Protein AF-A0A6V7M0W4-F1 (afdb_monomer)

Secondary structure (DSSP, 8-state):
---HHHHHHHHHH---HHHHEE-TT-EEEEETTEEEE--EEPP-

Mean predicted aligned error: 3.88 Å

Sequence (44 aa)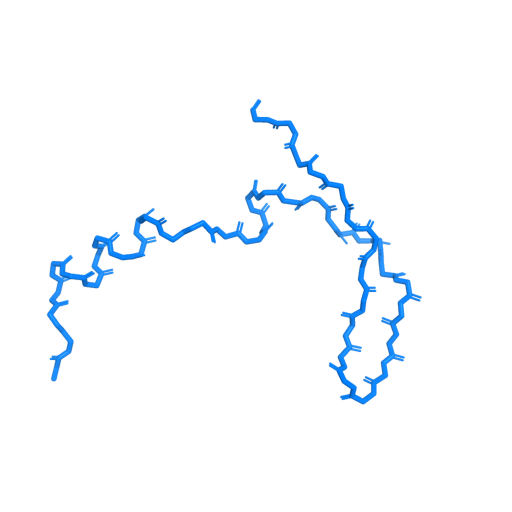:
MMDYEFKIKTQKDRTKVEDLFEFEGCKVGRGTYGHVYKARRKEG

Radius of gyration: 15.2 Å; Cα contacts (8 Å, |Δi|>4): 34; chains: 1; bounding box: 28×32×34 Å

Organism: NCBI:txid1563983

Nearest PDB structures (foldseek):
  6qtj-assembly1_A  TM=9.957E-01  e=7.644E-05  Homo sapiens
  6qtg-assembly1_A  TM=9.912E-01  e=9.336E-05  Homo sapiens
  4f6w-assembly1_A  TM=9.568E-01  e=7.151E-05  Homo sapiens
  5hbh-assembly1_A  TM=9.951E-01  e=1.067E-04  Homo sapiens
  5xs2-assembly1_A  TM=9.578E-01  e=8.734E-05  Homo sapiens

pLDDT: mean 94.41, std 6.9, range [59.41, 98.31]

Solvent-accessible surface area (backbone atoms only — not comparable to full-atom values): 2898 Å² total; per-residue (Å²): 133,81,59,65,67,60,50,53,51,55,61,71,70,52,83,52,65,77,75,46,34,51,40,83,96,30,68,76,44,77,58,98,94,45,76,42,57,69,57,44,74,51,81,130

Structure (mmCIF, N/CA/C/O backbone):
data_AF-A0A6V7M0W4-F1
#
_entry.id   AF-A0A6V7M0W4-F1
#
loop_
_atom_site.group_PDB
_atom_site.id
_atom_site.type_symbol
_atom_site.label_atom_id
_atom_site.label_alt_id
_atom_site.label_comp_id
_atom_site.label_asym_id
_atom_site.label_entity_id
_atom_site.label_seq_id
_atom_site.pdbx_PDB_ins_code
_atom_site.Cartn_x
_atom_site.Cartn_y
_atom_site.Cartn_z
_atom_site.occupancy
_atom_site.B_iso_or_equiv
_atom_site.auth_seq_id
_atom_site.auth_comp_id
_atom_site.auth_asym_id
_atom_site.auth_atom_id
_atom_site.pdbx_PDB_model_num
ATOM 1 N N . MET A 1 1 ? 15.364 -10.492 -20.316 1.00 74.56 1 MET A N 1
ATOM 2 C CA . MET A 1 1 ? 15.929 -9.5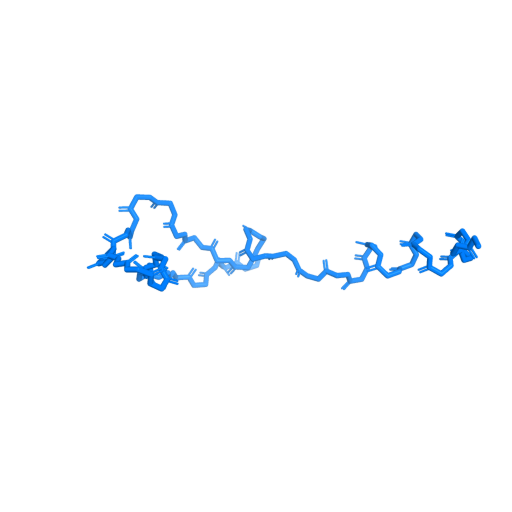92 -19.288 1.00 74.56 1 MET A CA 1
ATOM 3 C C . MET A 1 1 ? 15.035 -8.368 -19.234 1.00 74.56 1 MET A C 1
ATOM 5 O O . MET A 1 1 ? 14.685 -7.875 -20.297 1.00 74.56 1 MET A O 1
ATOM 9 N N . MET A 1 2 ? 14.570 -7.953 -18.056 1.00 88.56 2 MET A N 1
ATOM 10 C CA . MET A 1 2 ? 13.775 -6.724 -17.943 1.00 88.56 2 MET A CA 1
ATOM 11 C C . MET A 1 2 ? 14.713 -5.524 -18.077 1.00 88.56 2 MET A C 1
ATOM 13 O O . MET A 1 2 ? 15.810 -5.572 -17.520 1.00 88.56 2 MET A O 1
ATOM 17 N N . ASP A 1 3 ? 14.295 -4.488 -18.804 1.00 97.25 3 ASP A N 1
ATOM 18 C CA . ASP A 1 3 ? 15.081 -3.263 -18.942 1.00 97.25 3 ASP A CA 1
ATOM 19 C C . ASP A 1 3 ? 15.370 -2.644 -17.565 1.00 97.25 3 ASP A C 1
ATOM 21 O O . ASP A 1 3 ? 14.484 -2.550 -16.706 1.00 97.25 3 ASP A O 1
ATOM 25 N N . TYR A 1 4 ? 16.635 -2.290 -17.336 1.00 96.31 4 TYR A N 1
ATOM 26 C CA . TYR A 1 4 ? 17.113 -1.871 -16.022 1.00 96.31 4 TYR A CA 1
ATOM 27 C C . TYR A 1 4 ? 16.537 -0.510 -15.626 1.00 96.31 4 TYR A C 1
ATOM 29 O O . TYR A 1 4 ? 16.014 -0.362 -14.520 1.00 96.31 4 TYR A O 1
ATOM 37 N N . GLU A 1 5 ? 16.551 0.450 -16.549 1.00 96.62 5 GLU A N 1
ATOM 38 C CA . GLU A 1 5 ? 16.012 1.791 -16.320 1.00 96.62 5 GLU A CA 1
ATOM 39 C C . GLU A 1 5 ? 14.502 1.740 -16.077 1.00 96.62 5 GLU A C 1
ATOM 41 O O . GLU A 1 5 ? 13.988 2.326 -15.120 1.00 96.62 5 GLU A O 1
ATOM 46 N N . PHE A 1 6 ? 13.788 0.948 -16.877 1.00 96.00 6 PHE A N 1
ATOM 47 C CA . PHE A 1 6 ? 12.363 0.709 -16.707 1.00 96.00 6 PHE A CA 1
ATOM 48 C C . PHE A 1 6 ? 12.042 0.090 -15.343 1.00 96.00 6 PHE A C 1
ATOM 50 O O . PHE A 1 6 ? 11.099 0.525 -14.673 1.00 96.00 6 PHE A O 1
ATOM 57 N N . LYS A 1 7 ? 12.835 -0.892 -14.894 1.00 96.69 7 LYS A N 1
ATOM 58 C CA . LYS A 1 7 ? 12.683 -1.518 -13.574 1.00 96.69 7 LYS A CA 1
ATOM 59 C C . LYS A 1 7 ? 12.877 -0.504 -12.446 1.00 96.69 7 LYS A C 1
ATOM 61 O O . LYS A 1 7 ? 12.063 -0.467 -11.526 1.00 96.69 7 LYS A O 1
ATOM 66 N N . ILE A 1 8 ? 13.923 0.320 -12.508 1.00 97.31 8 ILE A N 1
ATOM 67 C CA . ILE A 1 8 ? 14.195 1.331 -11.477 1.00 97.31 8 ILE A CA 1
ATOM 68 C C . ILE A 1 8 ? 13.089 2.385 -11.447 1.00 97.31 8 ILE A C 1
ATOM 70 O O . ILE A 1 8 ? 12.594 2.713 -10.368 1.00 97.31 8 ILE A O 1
ATOM 74 N N . LYS A 1 9 ? 12.661 2.883 -12.611 1.00 96.62 9 LYS A N 1
ATOM 75 C CA . LYS A 1 9 ? 11.586 3.875 -12.702 1.00 96.62 9 LYS A CA 1
ATOM 76 C C . LYS A 1 9 ? 10.281 3.346 -12.108 1.00 96.62 9 LYS A C 1
ATOM 78 O O . LYS A 1 9 ? 9.732 3.946 -11.191 1.00 96.62 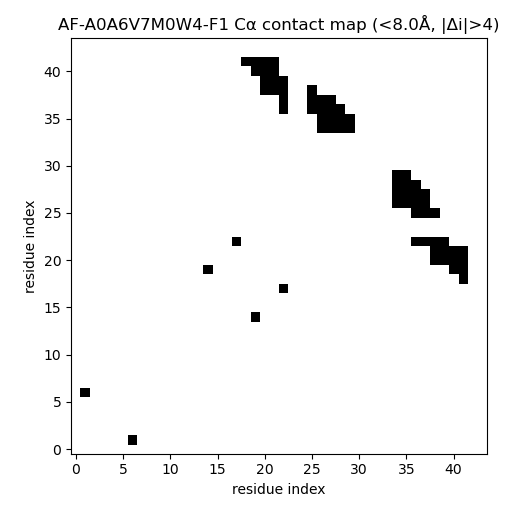9 LYS A O 1
ATOM 83 N N . THR A 1 10 ? 9.832 2.170 -12.546 1.00 96.56 10 THR A N 1
ATOM 84 C CA . THR A 1 10 ? 8.597 1.568 -12.016 1.00 96.56 10 THR A CA 1
ATOM 85 C C . THR A 1 10 ? 8.689 1.189 -10.540 1.00 96.56 10 THR A C 1
ATOM 87 O O . THR A 1 10 ? 7.667 1.176 -9.862 1.00 96.56 10 THR A O 1
ATOM 90 N N . GLN A 1 11 ? 9.878 0.889 -10.013 1.00 95.94 11 GLN A N 1
ATOM 91 C CA . GLN A 1 11 ? 10.065 0.658 -8.580 1.00 95.94 11 GLN A CA 1
ATOM 92 C C . GLN A 1 11 ? 9.965 1.949 -7.758 1.00 95.94 11 GLN A C 1
ATOM 94 O O . GLN A 1 11 ? 9.436 1.900 -6.650 1.00 95.94 11 GLN A O 1
ATOM 99 N N . LYS A 1 12 ? 10.450 3.078 -8.289 1.00 95.75 12 LYS A N 1
ATOM 100 C CA . LYS A 1 12 ? 10.343 4.400 -7.650 1.00 95.75 12 LYS A CA 1
ATOM 101 C C . LYS A 1 12 ? 8.912 4.935 -7.670 1.00 95.75 12 LYS A C 1
ATOM 103 O O . LYS A 1 12 ? 8.450 5.450 -6.661 1.00 95.75 12 LYS A O 1
ATOM 108 N N . AS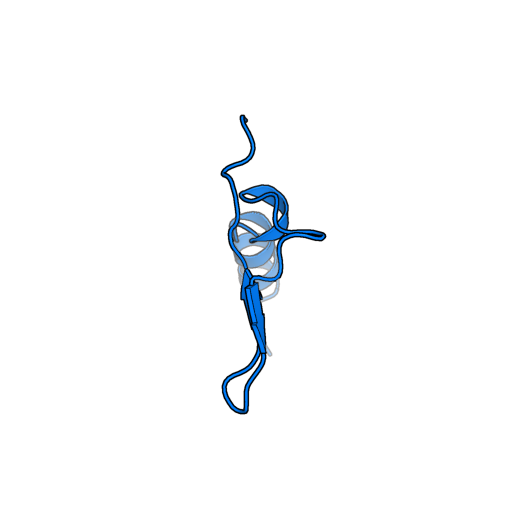P A 1 13 ? 8.215 4.766 -8.789 1.00 96.25 13 ASP A N 1
ATO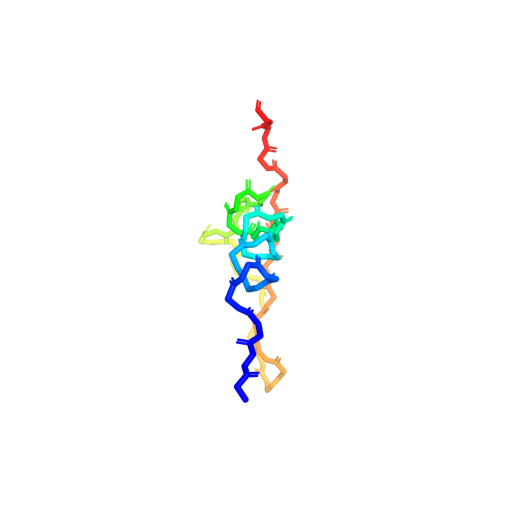M 109 C CA . ASP A 1 13 ? 6.869 5.318 -8.982 1.00 96.25 13 ASP A CA 1
ATOM 110 C C . ASP A 1 13 ? 5.771 4.457 -8.324 1.00 96.25 13 ASP A C 1
ATOM 112 O O . ASP A 1 13 ? 4.636 4.903 -8.145 1.00 96.25 13 ASP A O 1
ATOM 116 N N . ARG A 1 14 ? 6.077 3.202 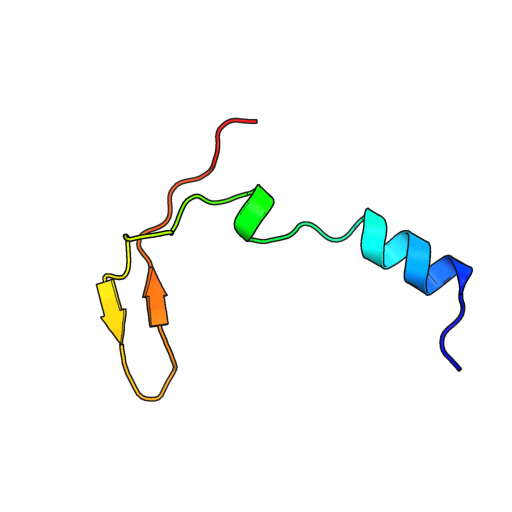-7.960 1.00 96.44 14 ARG A N 1
ATOM 117 C CA . ARG A 1 14 ? 5.116 2.291 -7.327 1.00 96.44 14 ARG A CA 1
ATOM 118 C C . ARG A 1 14 ? 4.805 2.741 -5.908 1.00 96.44 14 ARG A C 1
ATOM 120 O O . ARG A 1 14 ? 5.625 2.603 -5.006 1.00 96.44 14 ARG A O 1
ATOM 127 N N . THR A 1 15 ? 3.561 3.139 -5.690 1.00 96.38 15 THR A N 1
ATOM 128 C CA . THR A 1 15 ? 3.052 3.393 -4.347 1.00 96.38 15 THR A CA 1
ATOM 129 C C . THR A 1 15 ? 2.866 2.086 -3.581 1.00 96.38 15 THR A C 1
ATOM 131 O O . THR A 1 15 ? 2.222 1.157 -4.079 1.00 96.38 15 THR A O 1
ATOM 134 N N . LYS A 1 16 ? 3.425 2.002 -2.373 1.00 95.38 16 LYS A N 1
ATOM 135 C CA . LYS A 1 16 ? 3.294 0.820 -1.519 1.00 95.38 16 LYS A CA 1
ATOM 136 C C . LYS A 1 16 ? 2.149 0.987 -0.526 1.00 95.38 16 LYS A C 1
ATOM 138 O O . LYS A 1 16 ? 1.813 2.099 -0.118 1.00 95.38 16 LYS A O 1
ATOM 143 N N . VAL A 1 17 ? 1.525 -0.124 -0.142 1.00 96.69 17 VAL A N 1
ATOM 144 C CA . VAL A 1 17 ? 0.355 -0.101 0.749 1.00 96.69 17 VAL A CA 1
ATOM 145 C C . VAL A 1 17 ? 0.734 0.391 2.144 1.00 96.69 17 VAL A C 1
ATOM 147 O O . VAL A 1 17 ? -0.018 1.150 2.749 1.00 96.69 17 VAL A O 1
ATOM 150 N N . GLU A 1 18 ? 1.924 0.021 2.613 1.00 94.69 18 GLU A N 1
ATOM 151 C CA . GLU A 1 18 ? 2.500 0.442 3.886 1.00 94.69 18 GLU A CA 1
ATOM 152 C C . GLU A 1 18 ? 2.823 1.937 3.942 1.00 94.69 18 GLU A C 1
ATOM 154 O O . GLU A 1 18 ? 2.828 2.504 5.030 1.00 94.69 18 GLU A O 1
ATOM 159 N N . ASP A 1 19 ? 3.032 2.594 2.800 1.00 93.88 19 ASP A N 1
ATOM 160 C CA . ASP A 1 19 ? 3.286 4.037 2.747 1.00 93.88 19 ASP A CA 1
ATOM 161 C C . ASP A 1 19 ? 1.972 4.837 2.808 1.00 93.88 19 ASP A C 1
ATOM 163 O O . ASP A 1 19 ? 1.940 5.935 3.353 1.00 93.88 19 ASP A O 1
ATOM 167 N N . LEU A 1 20 ? 0.866 4.279 2.296 1.00 95.56 20 LEU A N 1
ATOM 168 C CA . LEU A 1 20 ? -0.438 4.957 2.235 1.00 95.56 20 LEU A CA 1
ATOM 169 C C . LEU A 1 20 ? -1.363 4.670 3.416 1.00 95.56 20 LEU A C 1
ATOM 171 O O . LEU A 1 20 ? -2.240 5.482 3.719 1.00 95.56 20 LEU A O 1
ATOM 175 N N . PHE A 1 21 ? -1.245 3.494 4.027 1.00 96.75 21 PHE A N 1
ATOM 176 C CA . PHE A 1 21 ? -2.219 3.010 4.995 1.00 96.75 21 PHE A CA 1
ATOM 177 C C . PHE A 1 21 ? -1.554 2.506 6.270 1.00 96.75 21 PHE A C 1
ATOM 179 O O . PHE A 1 21 ? -0.566 1.775 6.243 1.00 96.75 21 PHE A O 1
ATOM 186 N N . GLU A 1 22 ? -2.153 2.854 7.403 1.00 96.19 22 GLU A N 1
ATOM 187 C CA . GLU A 1 22 ? -1.904 2.207 8.682 1.00 96.19 22 GLU A CA 1
ATOM 188 C C . GLU A 1 22 ? -2.923 1.076 8.857 1.00 96.19 22 GLU A C 1
ATOM 190 O O . GLU A 1 22 ? -4.138 1.296 8.869 1.00 96.19 22 GLU A O 1
ATOM 195 N N . 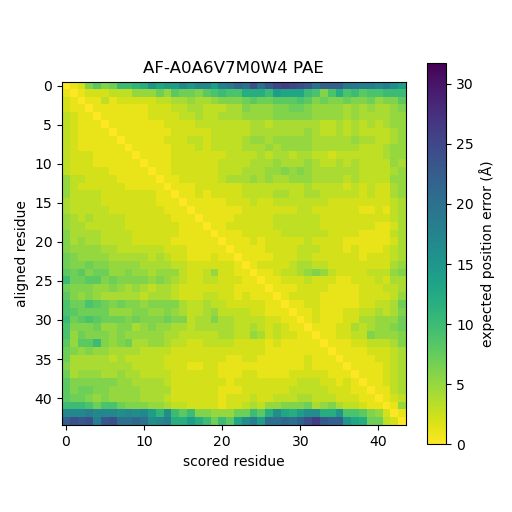PHE A 1 23 ? -2.425 -0.156 8.930 1.00 95.62 23 PHE A N 1
ATOM 196 C CA . PHE A 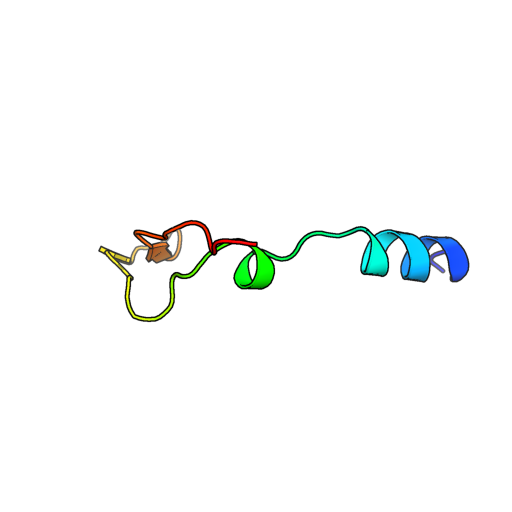1 23 ? -3.251 -1.361 9.049 1.00 95.62 23 PHE A CA 1
ATOM 197 C C . PHE A 1 23 ? -2.679 -2.397 10.025 1.00 95.62 23 PHE A C 1
ATOM 199 O O . PHE A 1 23 ? -3.287 -3.451 10.235 1.00 95.62 23 PHE A O 1
ATOM 206 N N . GLU A 1 24 ? -1.527 -2.115 10.635 1.00 94.00 24 GLU A N 1
ATOM 207 C CA . GLU A 1 24 ? -0.915 -2.990 11.630 1.00 94.00 24 GLU A CA 1
ATOM 208 C C . GLU A 1 24 ? -1.816 -3.105 12.870 1.00 94.00 24 GLU A C 1
ATOM 210 O O . GLU A 1 24 ? -2.486 -2.154 13.267 1.00 94.00 24 GLU A O 1
ATOM 215 N N . GLY A 1 25 ? -1.947 -4.316 13.421 1.00 94.19 25 GLY A N 1
ATOM 216 C CA . GLY A 1 25 ? -2.864 -4.604 14.535 1.00 94.19 25 GLY A CA 1
ATOM 217 C C . GLY A 1 25 ? -4.367 -4.514 14.208 1.00 94.19 25 GLY A C 1
ATOM 218 O O . GLY A 1 25 ? -5.185 -4.981 14.994 1.00 94.19 25 GLY A O 1
ATOM 219 N N . CYS A 1 26 ? -4.760 -4.011 13.033 1.00 95.50 26 CYS A N 1
ATOM 220 C CA . CYS A 1 26 ? -6.157 -3.734 12.671 1.00 95.50 26 CYS A CA 1
ATOM 221 C C . CYS A 1 26 ? -6.826 -4.858 11.853 1.00 95.50 26 CYS A C 1
ATOM 223 O O . CYS A 1 26 ? -7.707 -4.601 11.024 1.00 95.50 26 CYS A O 1
ATOM 225 N N . LYS A 1 27 ? -6.402 -6.117 12.030 1.00 96.88 27 LYS A N 1
ATOM 226 C CA . LYS A 1 27 ? -6.991 -7.270 11.327 1.00 96.88 27 LYS A CA 1
ATOM 227 C C . LYS A 1 27 ? -8.400 -7.538 11.854 1.00 96.88 27 LYS A C 1
ATOM 229 O O . LYS A 1 27 ? -8.592 -7.696 13.053 1.00 96.88 27 LYS A O 1
ATOM 234 N N . VAL A 1 28 ? -9.363 -7.655 10.947 1.00 97.62 28 VAL A N 1
ATOM 235 C CA . VAL A 1 28 ? -10.776 -7.912 11.275 1.00 97.62 28 VAL A CA 1
ATOM 236 C C . VAL A 1 28 ? -11.294 -9.236 10.719 1.00 97.62 28 VAL A C 1
ATOM 238 O O . VAL A 1 28 ? -12.357 -9.692 11.122 1.00 97.62 28 VAL A O 1
ATOM 241 N N . GLY A 1 29 ? -10.552 -9.880 9.814 1.00 97.31 29 GLY A N 1
ATOM 242 C CA . GLY A 1 29 ? -10.953 -11.158 9.234 1.00 97.31 29 GLY A CA 1
ATOM 243 C C . GLY A 1 29 ? -9.774 -12.013 8.787 1.00 97.31 29 GLY A C 1
ATOM 244 O O . GLY A 1 29 ? -8.733 -11.500 8.363 1.00 97.31 29 GLY A O 1
ATOM 245 N N . ARG A 1 30 ? -9.959 -13.333 8.870 1.00 97.88 30 ARG A N 1
ATOM 246 C CA . ARG A 1 30 ? -9.052 -14.356 8.341 1.00 97.88 30 ARG A CA 1
ATOM 247 C C . ARG A 1 30 ? -9.877 -15.488 7.736 1.00 97.88 30 ARG A C 1
ATOM 249 O O . ARG A 1 30 ? -10.794 -15.983 8.381 1.00 97.88 30 ARG A O 1
ATOM 256 N N . GLY A 1 31 ? -9.518 -15.920 6.534 1.00 96.94 31 GLY A N 1
ATOM 257 C CA . GLY A 1 31 ? -10.147 -17.051 5.856 1.00 96.94 31 GLY A CA 1
ATOM 258 C C . GLY A 1 31 ? -9.244 -17.628 4.773 1.00 96.94 31 GLY A C 1
ATOM 259 O O . GLY A 1 31 ? -8.077 -17.254 4.662 1.00 96.94 31 GLY A O 1
ATOM 260 N N . THR A 1 32 ? -9.790 -18.518 3.949 1.00 98.06 32 THR A N 1
ATOM 261 C CA . THR A 1 32 ? -9.071 -19.122 2.813 1.00 98.06 32 THR A CA 1
ATOM 262 C C . THR A 1 32 ? -8.590 -18.081 1.800 1.00 98.06 32 THR A C 1
ATOM 264 O O . THR A 1 32 ? -7.534 -18.252 1.203 1.00 98.06 32 THR A O 1
ATOM 267 N N . TYR A 1 33 ? -9.317 -16.969 1.664 1.00 96.81 33 TYR A N 1
ATOM 268 C CA . TYR A 1 33 ? -8.968 -15.851 0.783 1.00 96.81 33 TYR A CA 1
ATOM 269 C C . TYR A 1 33 ? -7.861 -14.933 1.325 1.00 96.81 33 TYR A C 1
ATOM 271 O O . TYR A 1 33 ? -7.405 -14.045 0.611 1.00 96.81 33 TYR A O 1
ATOM 279 N N . GLY A 1 34 ? -7.427 -15.116 2.577 1.00 97.50 34 GLY A N 1
ATOM 280 C CA . GLY A 1 34 ? -6.378 -14.310 3.200 1.00 97.50 34 GLY A CA 1
ATOM 281 C C . GLY A 1 34 ? -6.865 -13.512 4.408 1.00 97.50 34 GLY A C 1
ATOM 282 O O . GLY A 1 34 ? -7.560 -14.039 5.281 1.00 97.50 34 GLY A O 1
ATOM 283 N N . HIS A 1 35 ? -6.446 -12.249 4.491 1.00 98.06 35 HIS A N 1
ATOM 284 C CA . HIS A 1 35 ? -6.660 -11.380 5.646 1.00 98.06 35 HIS A CA 1
ATOM 285 C C . HIS A 1 35 ? -7.343 -10.077 5.242 1.00 98.06 35 HIS A C 1
ATOM 287 O O . HIS A 1 35 ? -6.983 -9.472 4.236 1.00 98.06 35 HIS A O 1
ATOM 293 N N . VAL A 1 36 ? -8.284 -9.622 6.066 1.00 97.94 36 VAL A N 1
ATOM 294 C CA . VAL A 1 36 ? -8.959 -8.332 5.894 1.00 97.94 36 VAL A CA 1
ATOM 295 C C . VAL A 1 36 ? -8.583 -7.427 7.059 1.00 97.94 36 VAL A C 1
ATOM 297 O O . VAL A 1 36 ? -8.623 -7.856 8.216 1.00 97.94 36 VAL A O 1
ATOM 300 N N . TYR A 1 37 ? -8.227 -6.182 6.752 1.00 98.31 37 TYR A N 1
ATOM 301 C CA . TYR A 1 37 ? -7.805 -5.175 7.723 1.00 98.31 37 TYR A CA 1
ATOM 302 C C . TYR A 1 37 ? -8.695 -3.939 7.621 1.00 98.31 37 TYR A C 1
ATOM 304 O O . TYR A 1 37 ? -9.024 -3.494 6.522 1.00 98.31 37 TYR A O 1
ATOM 312 N N . LYS A 1 38 ? -9.056 -3.358 8.766 1.00 96.88 38 LYS A N 1
ATOM 313 C CA . LYS A 1 38 ? -9.724 -2.055 8.831 1.00 96.88 38 LYS A CA 1
ATOM 314 C C . LYS A 1 38 ? -8.658 -0.959 8.884 1.00 96.88 38 LYS A C 1
ATOM 316 O O . LYS A 1 38 ? -8.321 -0.473 9.957 1.00 96.88 38 LYS A O 1
ATOM 321 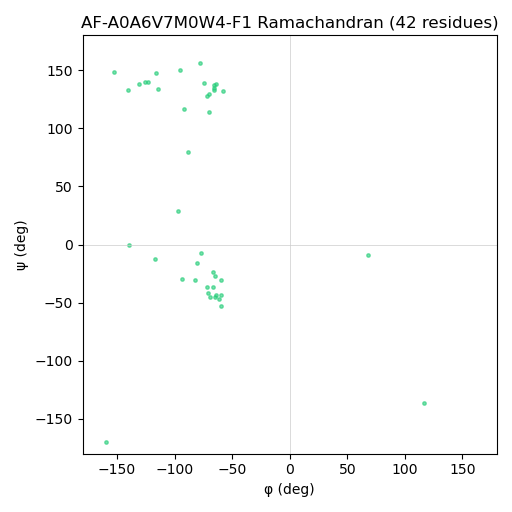N N . ALA A 1 39 ? -8.098 -0.633 7.724 1.00 96.56 39 ALA A N 1
ATOM 322 C CA . ALA A 1 39 ? -7.011 0.332 7.592 1.00 96.56 39 ALA A CA 1
ATOM 323 C C . ALA A 1 39 ? -7.493 1.792 7.660 1.00 96.56 39 ALA A C 1
ATOM 325 O O . ALA A 1 39 ? -8.640 2.096 7.321 1.00 96.56 39 ALA A O 1
ATOM 326 N N . ARG A 1 40 ? -6.593 2.707 8.032 1.00 95.31 40 ARG A N 1
ATOM 327 C CA . ARG A 1 40 ? -6.770 4.163 7.894 1.00 95.31 40 ARG A CA 1
ATOM 328 C C . ARG A 1 40 ? -5.728 4.720 6.933 1.00 95.31 40 ARG A C 1
ATOM 330 O O . ARG A 1 40 ? -4.623 4.190 6.864 1.00 95.31 40 ARG A O 1
ATOM 337 N N . ARG A 1 41 ? -6.072 5.769 6.178 1.00 95.38 41 ARG A N 1
ATOM 338 C CA . ARG A 1 41 ? -5.069 6.499 5.389 1.00 95.38 41 ARG A CA 1
ATOM 339 C C . ARG A 1 41 ? -4.091 7.174 6.344 1.00 95.38 41 ARG A C 1
ATOM 341 O O . ARG A 1 41 ? -4.537 7.808 7.296 1.00 95.38 41 ARG A O 1
ATOM 348 N N . LYS A 1 42 ? -2.796 7.039 6.072 1.00 92.31 42 LYS A N 1
ATOM 349 C CA . LYS A 1 42 ? -1.781 7.886 6.696 1.00 92.31 42 LYS A CA 1
ATOM 350 C C . LYS A 1 42 ? -2.007 9.315 6.198 1.00 92.31 42 LYS A C 1
ATOM 352 O O . LYS A 1 42 ? -2.282 9.508 5.011 1.00 92.31 42 LYS A O 1
ATOM 357 N N . GLU A 1 43 ? -1.974 10.290 7.100 1.00 79.06 43 GLU A N 1
ATOM 358 C CA . GLU A 1 43 ? -1.819 11.682 6.675 1.00 79.06 43 GLU A CA 1
ATOM 359 C C . GLU A 1 43 ? -0.423 11.825 6.058 1.00 79.06 43 GLU A C 1
ATOM 361 O O . GLU A 1 43 ? 0.523 11.184 6.524 1.00 79.06 43 GLU A O 1
ATOM 366 N N . GLY A 1 44 ? -0.351 12.549 4.939 1.00 59.41 44 GLY A N 1
ATOM 367 C CA . GLY A 1 44 ? 0.897 12.780 4.209 1.00 59.41 44 GLY A CA 1
ATOM 368 C C . GLY A 1 44 ? 1.859 13.676 4.969 1.00 59.41 44 GLY A C 1
ATOM 369 O O . GLY A 1 44 ? 1.374 14.523 5.750 1.00 59.41 44 GLY A O 1
#

Foldseek 3Di:
DPDPVVVVVCVVPDDDPVQFWDFPPQWDDQDPVGTDGPIDTDDD